Protein AF-A0A5J5LU16-F1 (afdb_monomer)

Mean predicted aligned error: 8.21 Å

Secondary structure (DSSP, 8-state):
--HHHHHHHHHHHH---HHHHHHHHHHHHHHHHHH-TTS-HHHHHHHHT-S-GGGSHHHHHHHHHHHHHHHHHHHHHHHHHHHHHHHHHHHSS--HHHHHHHHHHTTS-HHHHHHHHHHS-HHHHHHHHS---

Sequence (133 aa):
MDEGQTLIERTREEITDQSSQRQLINLIESIIIYKFPQKSREEIETMFGLSDLKQTRVYQEALAEGEEQGLERGLQEGERLVVENLLRVRFGELDPEIQAIISRILQLSPEEFTPLLLQYSKQELLNQFGNCQ

Foldseek 3Di:
DDPLLVQLVCLVVVDPDPVVSVVSNLVSLVVLCVVCVPDDPVRSCVVRVNDPSCPRPVNVVVVVVVVVVVVVVCVLVVQLVVLCVLCCVVPNDCDPLNVQQSVVLSVDDCVVSVCCSVPPDPVRSSVVRVDDD

pLDDT: mean 88.82, std 9.68, range [42.97, 97.94]

Structure (mmCIF, N/CA/C/O backbone):
data_AF-A0A5J5LU16-F1
#
_entry.id   AF-A0A5J5LU16-F1
#
loop_
_atom_site.group_PDB
_atom_site.id
_atom_site.type_symbol
_atom_site.label_atom_id
_atom_site.label_alt_id
_atom_site.label_comp_id
_atom_site.label_asym_id
_atom_site.label_entity_id
_atom_site.label_seq_id
_atom_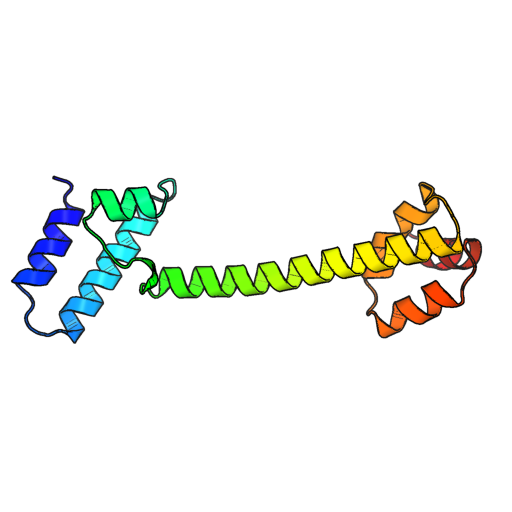site.pdbx_PDB_ins_code
_atom_site.Cartn_x
_atom_site.Cartn_y
_atom_site.Cartn_z
_atom_site.occupancy
_atom_site.B_iso_or_equiv
_atom_site.auth_seq_id
_atom_site.auth_comp_id
_atom_site.auth_asym_id
_atom_site.auth_atom_id
_atom_site.pdbx_PDB_model_num
ATOM 1 N N . MET A 1 1 ? 14.590 16.544 -33.989 1.00 49.84 1 MET A N 1
ATOM 2 C CA . MET A 1 1 ? 14.510 15.116 -33.632 1.00 49.84 1 MET A CA 1
ATOM 3 C C . MET A 1 1 ? 15.405 14.928 -32.427 1.00 49.84 1 MET A C 1
ATOM 5 O O . MET A 1 1 ? 16.510 15.459 -32.449 1.00 49.84 1 MET A O 1
ATOM 9 N N . ASP A 1 2 ? 14.884 14.334 -31.356 1.00 68.56 2 ASP A N 1
ATOM 10 C CA . ASP A 1 2 ? 15.643 14.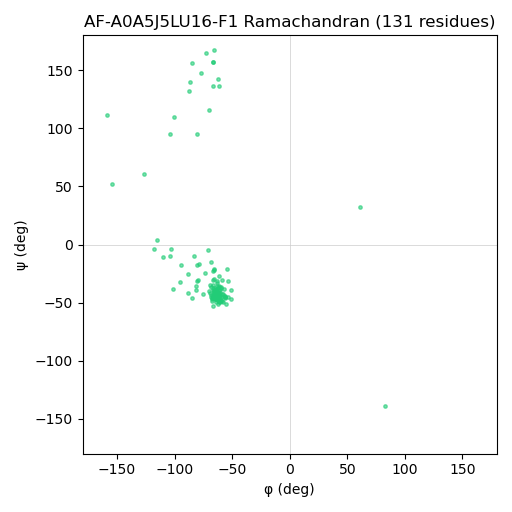085 -30.124 1.00 68.56 2 ASP A CA 1
ATOM 11 C C . ASP A 1 2 ? 16.740 13.046 -30.420 1.00 68.56 2 ASP A C 1
ATOM 13 O O . ASP A 1 2 ? 16.486 12.069 -31.126 1.00 68.56 2 ASP A O 1
ATOM 17 N N . GLU A 1 3 ? 17.959 13.259 -29.921 1.00 75.06 3 GLU A N 1
ATOM 18 C CA . GLU A 1 3 ? 19.109 12.368 -30.143 1.00 75.06 3 GLU A CA 1
ATOM 19 C C . GLU A 1 3 ? 18.794 10.912 -29.759 1.00 75.06 3 GLU A C 1
ATOM 21 O O . GLU A 1 3 ? 19.293 9.986 -30.398 1.00 75.06 3 GLU A O 1
ATOM 26 N N . GLY A 1 4 ? 17.919 10.693 -28.767 1.00 77.06 4 GLY A N 1
ATOM 27 C CA . GLY A 1 4 ? 17.499 9.351 -28.357 1.00 77.06 4 GLY A CA 1
ATOM 28 C C . GLY A 1 4 ? 16.677 8.603 -29.413 1.00 77.06 4 GLY A C 1
ATOM 29 O O . GLY A 1 4 ? 16.851 7.396 -29.566 1.00 77.06 4 GLY A O 1
ATOM 30 N N . GLN A 1 5 ? 15.838 9.300 -30.186 1.00 79.75 5 GLN A N 1
ATOM 31 C CA . GLN A 1 5 ? 15.020 8.672 -31.230 1.00 79.75 5 GLN A CA 1
ATOM 32 C C . GLN A 1 5 ? 15.915 8.174 -32.372 1.00 79.75 5 GLN A C 1
ATOM 34 O O . GLN A 1 5 ? 15.825 7.019 -32.786 1.00 79.75 5 GLN A O 1
ATOM 39 N N . THR A 1 6 ? 16.862 9.014 -32.796 1.00 84.81 6 THR A N 1
ATOM 40 C CA . THR A 1 6 ? 17.859 8.659 -33.812 1.00 84.81 6 THR A CA 1
ATOM 41 C C . THR A 1 6 ? 18.709 7.461 -33.379 1.00 84.81 6 THR A C 1
ATOM 43 O O . THR A 1 6 ? 19.047 6.612 -34.200 1.00 84.81 6 THR A O 1
ATOM 46 N N . LEU A 1 7 ? 19.062 7.357 -32.092 1.00 86.12 7 LEU A N 1
ATOM 47 C CA . LEU A 1 7 ? 19.829 6.218 -31.572 1.00 86.12 7 LEU A CA 1
ATOM 48 C C . LEU A 1 7 ? 19.038 4.904 -31.621 1.00 86.12 7 LEU A C 1
ATOM 50 O O . LEU A 1 7 ? 19.613 3.865 -31.954 1.00 86.12 7 LEU A O 1
ATOM 54 N N . ILE A 1 8 ? 17.736 4.940 -31.326 1.00 85.25 8 ILE A N 1
ATOM 55 C CA . ILE A 1 8 ? 16.852 3.768 -31.415 1.00 85.25 8 ILE A CA 1
ATOM 56 C C . ILE A 1 8 ? 16.722 3.304 -32.867 1.00 85.25 8 ILE A C 1
ATOM 58 O O . ILE A 1 8 ? 16.883 2.115 -33.147 1.00 85.25 8 ILE A O 1
ATOM 62 N N . GLU A 1 9 ? 16.476 4.232 -33.792 1.00 86.38 9 GLU A N 1
ATOM 63 C CA . GLU A 1 9 ? 16.345 3.941 -35.225 1.00 86.38 9 GLU A CA 1
ATOM 64 C C . GLU A 1 9 ? 17.642 3.345 -35.789 1.00 86.38 9 GLU A C 1
ATOM 66 O O . GLU A 1 9 ? 17.626 2.249 -36.350 1.00 86.38 9 GLU A O 1
ATOM 71 N N . ARG A 1 10 ? 18.793 3.969 -35.514 1.00 88.56 10 ARG A N 1
ATOM 72 C CA . ARG A 1 10 ? 20.102 3.449 -35.942 1.00 88.56 10 ARG A CA 1
ATOM 73 C C . ARG A 1 10 ? 20.422 2.083 -35.352 1.00 88.56 10 ARG A C 1
ATOM 75 O O . ARG A 1 10 ? 20.949 1.227 -36.049 1.00 88.56 10 ARG A O 1
ATOM 82 N N . THR A 1 11 ? 20.077 1.842 -34.089 1.00 88.25 11 THR A N 1
ATOM 83 C CA . THR A 1 11 ? 20.270 0.521 -33.467 1.00 88.25 11 THR A CA 1
ATOM 84 C C . THR A 1 11 ? 19.432 -0.554 -34.168 1.00 88.25 11 THR A C 1
ATOM 86 O O . THR A 1 11 ? 19.888 -1.689 -34.324 1.00 88.25 11 THR A O 1
ATOM 89 N N . ARG A 1 12 ? 18.221 -0.205 -34.624 1.00 86.06 12 ARG A N 1
ATOM 90 C CA . ARG A 1 12 ? 17.346 -1.114 -35.380 1.00 86.06 12 ARG A CA 1
ATOM 91 C C . ARG A 1 12 ? 17.875 -1.420 -36.786 1.00 86.06 12 ARG A C 1
ATOM 93 O O . ARG A 1 12 ? 17.703 -2.540 -37.258 1.00 86.06 12 ARG A O 1
ATOM 100 N N . GLU A 1 13 ? 18.518 -0.451 -37.431 1.00 88.38 13 GLU A N 1
ATOM 101 C CA . GLU A 1 13 ? 19.019 -0.566 -38.808 1.00 88.38 13 GLU A CA 1
ATOM 102 C C . GLU A 1 13 ? 20.438 -1.150 -38.904 1.00 88.38 13 GLU A C 1
ATOM 104 O O . GLU A 1 13 ? 20.712 -1.974 -39.776 1.00 88.38 13 GLU A O 1
ATOM 109 N N . GLU A 1 14 ? 21.348 -0.741 -38.015 1.00 92.56 14 GLU A N 1
ATOM 110 C CA . GLU A 1 14 ? 22.780 -1.062 -38.095 1.00 92.56 14 GLU A CA 1
ATOM 111 C C . GLU A 1 14 ? 23.137 -2.388 -37.395 1.00 92.56 14 GLU A C 1
ATOM 113 O O . GLU A 1 14 ? 24.121 -3.031 -37.766 1.00 92.56 14 GLU A O 1
ATOM 118 N N . ILE A 1 15 ? 22.355 -2.834 -36.400 1.00 91.62 15 ILE A N 1
ATOM 119 C CA . ILE A 1 15 ? 22.631 -4.078 -35.662 1.00 91.62 15 ILE A CA 1
ATOM 120 C C . ILE A 1 15 ? 21.749 -5.218 -36.168 1.00 91.62 15 ILE A C 1
ATOM 122 O O . ILE A 1 15 ? 20.553 -5.265 -35.903 1.00 91.62 15 ILE A O 1
ATOM 126 N N . THR A 1 16 ? 22.360 -6.183 -36.856 1.00 88.69 16 THR A N 1
ATOM 127 C CA . THR A 1 16 ? 21.660 -7.364 -37.391 1.00 88.69 16 THR A CA 1
ATOM 128 C C . THR A 1 16 ? 21.434 -8.457 -36.339 1.00 88.69 16 THR A C 1
ATOM 130 O O . THR A 1 16 ? 20.436 -9.177 -36.402 1.00 88.69 16 THR A O 1
ATOM 133 N N . ASP A 1 17 ? 22.343 -8.589 -35.363 1.00 94.25 17 ASP A N 1
ATOM 134 C CA . ASP A 1 17 ? 22.193 -9.556 -34.271 1.00 94.25 17 ASP A CA 1
ATOM 135 C C . ASP A 1 17 ? 21.069 -9.129 -33.322 1.00 94.25 17 ASP A C 1
ATOM 137 O O . ASP A 1 17 ? 21.156 -8.111 -32.636 1.00 94.25 17 ASP A O 1
ATOM 141 N N . GLN A 1 18 ? 20.017 -9.943 -33.258 1.00 87.06 18 GLN A N 1
ATOM 142 C CA . GLN A 1 18 ? 18.812 -9.643 -32.488 1.00 87.06 18 GLN A CA 1
ATOM 143 C C . GLN A 1 18 ? 19.081 -9.546 -30.980 1.00 87.06 18 GLN A C 1
ATOM 145 O O . GLN A 1 18 ? 18.451 -8.740 -30.295 1.00 87.06 18 GLN A O 1
ATOM 150 N N . SER A 1 19 ? 20.029 -10.329 -30.452 1.00 88.50 19 SER A N 1
ATOM 151 C CA . SER A 1 19 ? 20.393 -10.271 -29.031 1.00 88.50 19 SER A CA 1
ATOM 152 C C . SER A 1 19 ? 21.049 -8.934 -28.683 1.00 88.50 19 SER A C 1
ATOM 154 O O . SER A 1 19 ? 20.590 -8.232 -27.781 1.00 88.50 19 SER A O 1
ATOM 156 N N . SER A 1 20 ? 22.084 -8.556 -29.432 1.00 89.44 20 SER A N 1
ATOM 157 C CA . SER A 1 20 ? 22.821 -7.301 -29.256 1.00 89.44 20 SER A CA 1
ATOM 158 C C . SER A 1 20 ? 21.926 -6.086 -29.494 1.00 89.44 20 SER A C 1
ATOM 160 O O . SER A 1 20 ? 21.970 -5.125 -28.726 1.00 89.44 20 SER A O 1
ATOM 162 N N . GLN A 1 21 ? 21.059 -6.150 -30.510 1.00 87.69 21 GLN A N 1
ATOM 163 C CA . GLN A 1 21 ? 20.065 -5.116 -30.792 1.00 87.69 21 GLN A CA 1
ATOM 164 C C . GLN A 1 21 ? 19.143 -4.913 -29.586 1.00 87.69 21 GLN A C 1
ATOM 166 O O . GLN A 1 21 ? 18.987 -3.792 -29.107 1.00 87.69 21 GLN A O 1
ATOM 171 N N . ARG A 1 22 ? 18.584 -5.997 -29.034 1.00 83.75 22 ARG A N 1
ATOM 172 C CA . ARG A 1 22 ? 17.697 -5.928 -27.865 1.00 83.75 22 ARG A CA 1
ATOM 173 C C . ARG A 1 22 ? 18.410 -5.397 -26.623 1.00 83.75 22 ARG A C 1
ATOM 175 O O . ARG A 1 22 ? 17.841 -4.593 -25.895 1.00 83.75 22 ARG A O 1
ATOM 182 N N . GLN A 1 23 ? 19.650 -5.819 -26.383 1.00 85.31 23 GLN A N 1
ATOM 183 C CA . GLN A 1 23 ? 20.446 -5.338 -25.252 1.00 85.31 23 GLN A CA 1
ATOM 184 C C . GLN A 1 23 ? 20.724 -3.833 -25.336 1.00 85.31 23 GLN A C 1
ATOM 186 O O . GLN A 1 23 ? 20.580 -3.134 -24.333 1.00 85.31 23 GLN A O 1
ATOM 191 N N . LEU A 1 24 ? 21.087 -3.326 -26.518 1.00 87.44 24 LEU A N 1
ATOM 192 C CA . LEU A 1 24 ? 21.368 -1.904 -26.703 1.00 87.44 24 LEU A CA 1
ATOM 193 C C . LEU A 1 24 ? 20.095 -1.053 -26.618 1.00 87.44 24 LEU A C 1
ATOM 195 O O . LEU A 1 24 ? 20.116 -0.006 -25.975 1.00 87.44 24 LEU A O 1
ATOM 199 N N . ILE A 1 25 ? 18.978 -1.524 -27.180 1.00 84.00 25 ILE A N 1
ATOM 200 C CA . ILE A 1 25 ? 17.674 -0.868 -27.011 1.00 84.00 25 ILE A CA 1
ATOM 201 C C . ILE A 1 25 ? 17.289 -0.795 -25.528 1.00 84.00 25 ILE A C 1
ATOM 203 O O . ILE A 1 25 ? 17.010 0.299 -25.045 1.00 84.00 25 ILE A O 1
ATOM 207 N N . ASN A 1 26 ? 17.394 -1.898 -24.777 1.00 81.94 26 ASN A N 1
ATOM 208 C CA . ASN A 1 26 ? 17.099 -1.910 -23.338 1.00 81.94 26 ASN A CA 1
ATOM 209 C C . ASN A 1 26 ? 17.956 -0.895 -22.553 1.00 81.94 26 ASN A C 1
ATOM 211 O O . ASN A 1 26 ? 17.478 -0.264 -21.606 1.00 81.94 26 ASN A O 1
ATOM 215 N N . LEU A 1 27 ? 19.232 -0.737 -22.925 1.00 85.50 27 LEU A N 1
ATOM 216 C CA . LEU A 1 27 ? 20.124 0.250 -22.313 1.00 85.50 27 LEU A CA 1
ATOM 217 C C . LEU A 1 27 ? 19.668 1.682 -22.623 1.00 85.50 27 LEU A C 1
ATOM 219 O O . LEU A 1 27 ? 19.605 2.508 -21.713 1.00 85.50 27 LEU A O 1
ATOM 223 N N . ILE A 1 28 ? 19.330 1.973 -23.884 1.00 84.62 28 ILE A N 1
ATOM 224 C CA . ILE A 1 28 ? 18.835 3.292 -24.302 1.00 84.62 28 ILE A CA 1
ATOM 225 C C . ILE A 1 28 ? 17.536 3.632 -23.561 1.00 84.62 28 ILE A C 1
ATOM 227 O O . ILE A 1 28 ? 17.422 4.722 -23.005 1.00 84.62 28 ILE A O 1
ATOM 231 N N . GLU A 1 29 ? 16.593 2.693 -23.481 1.00 80.62 29 GLU A N 1
ATOM 232 C CA . GLU A 1 29 ? 15.334 2.862 -22.746 1.00 80.62 29 GLU A CA 1
ATOM 233 C C . GLU A 1 29 ? 15.580 3.159 -21.258 1.00 80.62 29 GLU A C 1
ATOM 235 O O . GLU A 1 29 ? 14.988 4.087 -20.704 1.00 80.62 29 GLU A O 1
ATOM 240 N N . SER A 1 30 ? 16.524 2.450 -20.630 1.00 80.94 30 SER A N 1
ATOM 241 C CA . SER A 1 30 ? 16.908 2.687 -19.230 1.00 80.94 30 SER A CA 1
ATOM 242 C C . SER A 1 30 ? 17.493 4.091 -19.018 1.00 80.94 30 SER A C 1
ATOM 244 O O . SER A 1 30 ? 17.150 4.775 -18.052 1.00 80.94 30 SER A O 1
ATOM 246 N N . ILE A 1 31 ? 18.343 4.559 -19.941 1.00 83.38 31 ILE A N 1
ATOM 247 C CA . ILE A 1 31 ? 18.926 5.910 -19.896 1.00 83.38 31 ILE A CA 1
ATOM 248 C C . ILE A 1 31 ? 17.844 6.981 -20.076 1.00 83.38 31 ILE A C 1
ATOM 250 O O . ILE A 1 31 ? 17.886 8.011 -19.403 1.00 83.38 31 ILE A O 1
ATOM 254 N N . ILE A 1 32 ? 16.871 6.754 -20.963 1.00 84.00 32 ILE A N 1
ATOM 255 C CA . ILE A 1 32 ? 15.765 7.687 -21.211 1.00 84.00 32 ILE A CA 1
ATOM 256 C C . ILE A 1 32 ? 14.911 7.852 -19.949 1.00 84.00 32 ILE A C 1
ATOM 258 O O . ILE A 1 32 ? 14.662 8.986 -19.543 1.00 84.00 32 ILE A O 1
ATOM 262 N N . ILE A 1 33 ? 14.526 6.757 -19.284 1.00 79.31 33 ILE A N 1
ATOM 263 C CA . ILE A 1 33 ? 13.762 6.819 -18.025 1.00 79.31 33 ILE A CA 1
ATOM 264 C C . ILE A 1 33 ? 14.517 7.654 -16.980 1.00 79.31 33 ILE A C 1
ATOM 266 O O . ILE A 1 33 ? 13.943 8.553 -16.366 1.00 79.31 33 ILE A O 1
ATOM 270 N N . TYR A 1 34 ? 15.824 7.423 -16.833 1.00 82.25 34 TYR A N 1
ATOM 271 C CA . TYR A 1 34 ? 16.661 8.188 -15.908 1.00 82.25 34 TYR A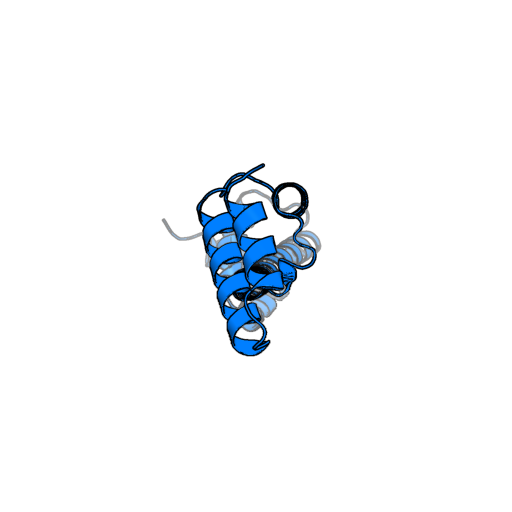 CA 1
ATOM 272 C C . TYR A 1 34 ? 16.786 9.677 -16.286 1.00 82.25 34 TYR A C 1
ATOM 274 O O . TYR A 1 34 ? 16.774 10.546 -15.416 1.00 82.25 34 TYR A O 1
ATOM 282 N N . LYS A 1 35 ? 16.894 9.998 -17.583 1.00 86.38 35 LYS A N 1
ATOM 283 C CA . LYS A 1 35 ? 17.033 11.378 -18.086 1.00 86.38 35 LYS A CA 1
ATOM 284 C C . LYS A 1 35 ? 15.727 12.177 -17.994 1.00 86.38 35 LYS A C 1
ATOM 286 O O . LYS A 1 35 ? 15.776 13.405 -17.919 1.00 86.38 35 LYS A O 1
ATOM 291 N N . PHE A 1 36 ? 14.575 11.506 -17.980 1.00 86.25 36 PHE A N 1
ATOM 292 C CA . PHE A 1 36 ? 13.250 12.132 -17.970 1.00 86.25 36 PHE A CA 1
ATOM 293 C C . PHE A 1 36 ? 12.358 11.634 -16.817 1.00 86.25 36 PHE A C 1
ATOM 295 O O . PHE A 1 36 ? 11.254 11.150 -17.062 1.00 86.25 36 PHE A O 1
ATOM 302 N N . PRO A 1 37 ? 12.759 11.827 -15.547 1.00 83.25 37 PRO A N 1
ATOM 303 C CA . PRO A 1 37 ? 12.075 11.230 -14.394 1.00 83.25 37 PRO A CA 1
ATOM 304 C C . PRO A 1 37 ? 10.665 11.788 -14.134 1.00 83.25 37 PRO A C 1
ATOM 306 O O . PRO A 1 37 ? 9.912 11.214 -13.359 1.00 83.25 37 PRO A O 1
ATOM 309 N N . GLN A 1 38 ? 10.317 12.927 -14.741 1.00 89.06 38 GLN A N 1
ATOM 310 C CA . GLN A 1 38 ? 9.024 13.602 -14.564 1.00 89.06 38 GLN A CA 1
ATOM 311 C C . GLN A 1 38 ? 8.062 13.388 -15.740 1.00 89.06 38 GLN A C 1
ATOM 313 O O . GLN A 1 38 ? 6.941 13.887 -15.704 1.00 89.06 38 GLN A O 1
ATOM 318 N N . LYS A 1 39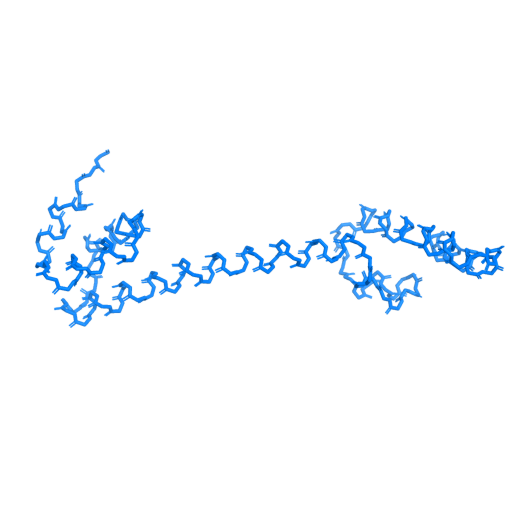 ? 8.498 12.706 -16.806 1.00 87.06 39 LYS A N 1
ATOM 319 C CA . LYS A 1 39 ? 7.632 12.404 -17.949 1.00 87.06 39 LYS A CA 1
ATOM 320 C C . LYS A 1 39 ? 6.879 11.113 -17.693 1.00 87.06 39 LYS A C 1
ATOM 322 O O . LYS A 1 39 ? 7.445 10.141 -17.198 1.00 87.06 39 LYS A O 1
ATOM 327 N N . SER A 1 40 ? 5.611 11.092 -18.076 1.00 86.19 40 SER A N 1
ATOM 328 C CA . SER A 1 40 ? 4.846 9.854 -18.095 1.00 86.19 40 SER A CA 1
ATOM 329 C C . SER A 1 40 ? 5.396 8.894 -19.152 1.00 86.19 40 SER A C 1
ATOM 331 O O . SER A 1 40 ? 6.016 9.292 -20.142 1.00 86.19 40 SER A O 1
ATOM 333 N N . ARG A 1 41 ? 5.113 7.604 -18.960 1.00 82.62 41 ARG A N 1
ATOM 334 C CA . ARG A 1 41 ? 5.440 6.551 -19.929 1.00 82.62 41 ARG A CA 1
ATOM 335 C C . ARG A 1 41 ? 4.944 6.898 -21.335 1.00 82.62 41 ARG A C 1
ATOM 337 O O . ARG A 1 41 ? 5.702 6.774 -22.285 1.00 82.62 41 ARG A O 1
ATOM 344 N N . GLU A 1 42 ? 3.697 7.344 -21.455 1.00 85.56 42 GLU A N 1
ATOM 345 C CA . GLU A 1 42 ? 3.058 7.638 -22.746 1.00 85.56 42 GLU A CA 1
ATOM 346 C C . GLU A 1 42 ? 3.744 8.799 -23.473 1.00 85.56 42 GLU A C 1
ATOM 348 O O . GLU A 1 42 ? 3.936 8.751 -24.690 1.00 85.56 42 GLU A O 1
ATOM 353 N N . GLU A 1 43 ? 4.185 9.816 -22.729 1.00 86.69 43 GLU A N 1
ATOM 354 C CA . GLU A 1 43 ? 4.987 10.905 -23.287 1.00 86.69 43 GLU A CA 1
ATOM 355 C C . GLU A 1 43 ? 6.338 10.399 -23.801 1.00 86.69 43 GLU A C 1
ATOM 357 O O . GLU A 1 43 ? 6.762 10.801 -24.882 1.00 86.69 43 GLU A O 1
ATOM 362 N N . ILE A 1 44 ? 7.003 9.502 -23.067 1.00 84.94 44 ILE A N 1
ATOM 363 C CA . ILE A 1 44 ? 8.286 8.918 -23.482 1.00 84.94 44 ILE A CA 1
ATOM 364 C C . ILE A 1 44 ? 8.104 8.022 -24.718 1.00 84.94 44 ILE A C 1
ATOM 366 O O . ILE A 1 44 ? 8.847 8.165 -25.688 1.00 84.94 44 ILE A O 1
ATOM 370 N N . GLU A 1 45 ? 7.103 7.140 -24.729 1.00 84.00 45 GLU A N 1
ATOM 371 C CA . GLU A 1 45 ? 6.793 6.268 -25.874 1.00 84.00 45 GLU A CA 1
ATOM 372 C C . GLU A 1 45 ? 6.548 7.085 -27.145 1.00 84.00 45 GLU A C 1
ATOM 374 O O . GLU A 1 45 ? 7.125 6.802 -28.197 1.00 84.00 45 GLU A O 1
ATOM 379 N N . THR A 1 46 ? 5.777 8.167 -27.014 1.00 85.69 46 THR A N 1
ATOM 380 C CA . THR A 1 46 ? 5.483 9.091 -28.114 1.00 85.69 46 THR A CA 1
ATOM 381 C C . THR A 1 46 ? 6.729 9.842 -28.585 1.00 85.69 46 THR A C 1
ATOM 383 O O . THR A 1 46 ? 6.953 9.962 -29.787 1.00 85.69 46 THR A O 1
ATOM 386 N N . MET A 1 47 ? 7.555 10.346 -27.662 1.00 82.94 47 MET A N 1
ATOM 387 C CA . MET A 1 47 ? 8.755 11.126 -27.994 1.00 82.94 47 MET A CA 1
ATOM 388 C C . MET A 1 47 ? 9.836 10.302 -28.702 1.00 82.94 47 MET A C 1
ATOM 390 O O . MET A 1 47 ? 10.589 10.859 -29.498 1.00 82.94 47 MET A O 1
ATOM 394 N N . PHE A 1 48 ? 9.921 9.001 -28.414 1.00 80.50 48 PHE A N 1
ATOM 395 C CA . PHE A 1 48 ? 11.012 8.141 -28.879 1.00 80.50 48 PHE A CA 1
ATOM 396 C C . PHE A 1 48 ? 10.570 7.023 -29.835 1.00 80.50 48 PHE A C 1
ATOM 398 O O . PHE A 1 48 ? 11.401 6.210 -30.239 1.00 80.50 48 PHE A O 1
ATOM 405 N N . GLY A 1 49 ? 9.287 6.963 -30.216 1.00 76.56 49 GLY A N 1
ATOM 406 C CA . GLY A 1 49 ? 8.767 5.915 -31.106 1.00 76.56 49 GLY A CA 1
ATOM 407 C C . GLY A 1 49 ? 8.936 4.509 -30.517 1.00 76.56 49 GLY A C 1
ATOM 408 O O . GLY A 1 49 ? 9.185 3.535 -31.241 1.00 76.56 49 GLY A O 1
ATOM 409 N N . LEU A 1 50 ? 8.867 4.416 -29.189 1.00 74.06 50 LEU A N 1
ATOM 410 C CA . LEU A 1 50 ? 8.975 3.167 -28.448 1.00 74.06 50 LEU A CA 1
ATOM 411 C C . LEU A 1 50 ? 7.584 2.558 -28.344 1.00 74.06 50 LEU A C 1
ATOM 413 O O . LEU A 1 50 ? 6.626 3.244 -28.007 1.00 74.06 50 LEU A O 1
ATOM 417 N N . SER A 1 51 ? 7.465 1.272 -28.650 1.00 65.38 51 SER A N 1
ATOM 418 C CA . SER A 1 51 ? 6.177 0.577 -28.626 1.00 65.38 51 SER A CA 1
ATOM 419 C C . SER A 1 51 ? 6.000 -0.320 -27.406 1.00 65.38 51 SER A C 1
ATOM 421 O O . SER A 1 51 ? 4.904 -0.835 -27.211 1.00 65.38 51 SER A O 1
ATOM 423 N N . ASP A 1 52 ? 7.057 -0.555 -26.616 1.00 69.88 52 ASP A N 1
ATOM 424 C CA . ASP A 1 52 ? 7.003 -1.573 -25.565 1.00 69.88 52 ASP A CA 1
ATOM 425 C C . ASP A 1 52 ? 7.968 -1.331 -24.387 1.00 69.88 52 ASP A C 1
ATOM 427 O O . ASP A 1 52 ? 8.694 -2.234 -23.962 1.00 69.88 52 ASP A O 1
ATOM 431 N N . LEU A 1 53 ? 7.937 -0.126 -23.791 1.00 76.56 53 LEU A N 1
ATOM 432 C CA . LEU A 1 53 ? 8.687 0.169 -22.552 1.00 76.56 53 LEU A CA 1
ATOM 433 C C . LEU A 1 53 ? 8.357 -0.816 -21.417 1.00 76.56 53 LEU A C 1
ATOM 435 O O . LEU A 1 53 ? 9.152 -0.996 -20.494 1.00 76.56 53 LEU A O 1
ATOM 439 N N . LYS A 1 54 ? 7.205 -1.493 -21.497 1.00 74.75 54 LYS A N 1
ATOM 440 C CA . LYS A 1 54 ? 6.772 -2.519 -20.545 1.00 74.75 54 LYS A CA 1
ATOM 441 C C . LYS A 1 54 ? 7.625 -3.791 -20.562 1.00 74.75 54 LYS A C 1
ATOM 443 O O . LYS A 1 54 ? 7.633 -4.522 -19.575 1.00 74.75 54 LYS A O 1
ATOM 448 N N . GLN A 1 55 ? 8.335 -4.072 -21.656 1.00 74.94 55 GLN A N 1
ATOM 449 C CA . GLN A 1 55 ? 9.254 -5.217 -21.736 1.00 74.94 55 GLN A CA 1
ATOM 450 C C . GLN A 1 55 ? 10.623 -4.914 -21.143 1.00 74.94 55 GLN A C 1
ATOM 452 O O . GLN A 1 55 ? 11.436 -5.831 -20.994 1.00 74.94 55 GLN A O 1
ATOM 457 N N . THR A 1 56 ? 10.903 -3.648 -20.823 1.00 77.38 56 THR A N 1
ATOM 458 C CA . THR A 1 56 ? 12.164 -3.299 -20.181 1.00 77.38 56 THR A CA 1
ATOM 459 C C . THR A 1 56 ? 12.251 -3.980 -18.826 1.00 77.38 56 THR A C 1
ATOM 461 O O . THR A 1 56 ? 11.271 -4.084 -18.085 1.00 77.38 56 THR A O 1
ATOM 464 N N . ARG A 1 57 ? 13.460 -4.428 -18.480 1.00 77.81 57 ARG A N 1
ATOM 465 C CA . ARG A 1 57 ? 13.721 -5.035 -17.174 1.00 77.81 57 ARG A CA 1
ATOM 466 C C . ARG A 1 57 ? 13.349 -4.079 -16.036 1.00 77.81 57 ARG A C 1
ATOM 468 O O . ARG A 1 57 ? 12.658 -4.491 -15.115 1.00 77.81 57 ARG A O 1
ATOM 475 N N . VAL A 1 58 ? 13.726 -2.807 -16.174 1.00 79.12 58 VAL A N 1
ATOM 476 C CA . VAL A 1 58 ? 13.437 -1.742 -15.203 1.00 79.12 58 VAL A CA 1
ATOM 477 C C . VAL A 1 58 ? 11.933 -1.586 -14.968 1.00 79.12 58 VAL A C 1
ATOM 479 O O . VAL A 1 58 ? 11.502 -1.468 -13.826 1.00 79.12 58 VAL A O 1
ATOM 482 N N . TYR A 1 59 ? 11.111 -1.624 -16.023 1.00 80.88 59 TYR A N 1
ATOM 483 C CA . TYR A 1 59 ? 9.659 -1.542 -15.865 1.00 80.88 59 TYR A CA 1
ATOM 484 C C . TYR A 1 59 ? 9.081 -2.769 -15.156 1.00 80.88 59 TYR A C 1
ATOM 486 O O . TYR A 1 59 ? 8.216 -2.627 -14.297 1.00 80.88 59 TYR A O 1
ATOM 494 N N . GLN A 1 60 ? 9.531 -3.972 -15.520 1.00 84.81 60 GLN A N 1
ATOM 495 C CA . GLN A 1 60 ? 9.042 -5.212 -14.909 1.00 84.81 60 GLN A CA 1
ATOM 496 C C . GLN A 1 60 ? 9.390 -5.286 -13.420 1.00 84.81 60 GLN A C 1
ATOM 498 O O . GLN A 1 60 ? 8.555 -5.704 -12.626 1.00 84.81 60 GLN A O 1
ATOM 503 N N . GLU A 1 61 ? 10.590 -4.842 -13.048 1.00 87.25 61 GLU A N 1
ATOM 504 C CA . GLU A 1 61 ? 11.019 -4.731 -11.651 1.00 87.25 61 GLU A CA 1
ATOM 505 C C . GLU A 1 61 ? 10.163 -3.709 -10.895 1.00 87.25 61 GLU A C 1
ATOM 507 O O . GLU A 1 61 ? 9.578 -4.049 -9.872 1.00 87.25 61 GLU A O 1
ATOM 512 N N . ALA A 1 62 ? 9.975 -2.506 -11.450 1.00 87.50 62 ALA A N 1
ATOM 513 C CA . ALA A 1 62 ? 9.127 -1.483 -10.836 1.00 87.50 62 ALA A CA 1
ATOM 514 C C . ALA A 1 62 ? 7.658 -1.927 -10.686 1.00 87.50 62 ALA A C 1
ATOM 516 O O . ALA A 1 62 ? 7.001 -1.579 -9.705 1.00 87.50 62 ALA A O 1
ATOM 517 N N . LEU A 1 63 ? 7.126 -2.693 -11.647 1.00 90.31 63 LEU A N 1
ATOM 518 C CA . LEU A 1 63 ? 5.784 -3.267 -11.553 1.00 90.31 63 LEU A CA 1
ATOM 519 C C . LEU A 1 63 ? 5.707 -4.319 -10.442 1.00 90.31 63 LEU A C 1
ATOM 521 O O . LEU A 1 63 ? 4.774 -4.268 -9.649 1.00 90.31 63 LEU A O 1
ATOM 525 N N . ALA A 1 64 ? 6.681 -5.228 -10.363 1.00 94.12 64 ALA A N 1
ATOM 526 C CA . ALA A 1 64 ? 6.723 -6.261 -9.331 1.00 94.12 64 ALA A CA 1
ATOM 527 C C . ALA A 1 64 ? 6.838 -5.659 -7.918 1.00 94.12 64 ALA A C 1
ATOM 529 O O . ALA A 1 64 ? 6.077 -6.037 -7.030 1.00 94.12 64 ALA A O 1
ATOM 530 N N . GLU A 1 65 ? 7.716 -4.668 -7.724 1.00 94.00 65 GLU A N 1
ATOM 531 C CA . GLU A 1 65 ? 7.819 -3.918 -6.462 1.00 94.00 65 GLU A CA 1
ATOM 532 C C . GLU A 1 65 ? 6.502 -3.204 -6.123 1.00 94.00 65 GLU A C 1
ATOM 534 O O . GLU A 1 65 ? 6.053 -3.204 -4.975 1.00 94.00 65 GLU A O 1
ATOM 539 N N . GLY A 1 66 ? 5.850 -2.611 -7.128 1.00 96.06 66 GLY A N 1
ATOM 540 C CA . GLY A 1 66 ? 4.559 -1.950 -6.965 1.00 96.06 66 GLY A CA 1
ATOM 541 C C . GLY A 1 66 ? 3.428 -2.910 -6.581 1.00 96.06 66 GLY A C 1
ATOM 542 O O . GLY A 1 66 ? 2.589 -2.553 -5.752 1.00 96.06 66 GLY A O 1
ATOM 543 N N . GLU A 1 67 ? 3.403 -4.116 -7.151 1.00 97.31 67 GLU A N 1
ATOM 544 C CA . GLU A 1 67 ? 2.449 -5.176 -6.804 1.00 97.31 67 GLU A CA 1
ATOM 545 C C . GLU A 1 67 ? 2.665 -5.675 -5.371 1.00 97.31 67 GLU A C 1
ATOM 547 O O . GLU A 1 67 ? 1.695 -5.79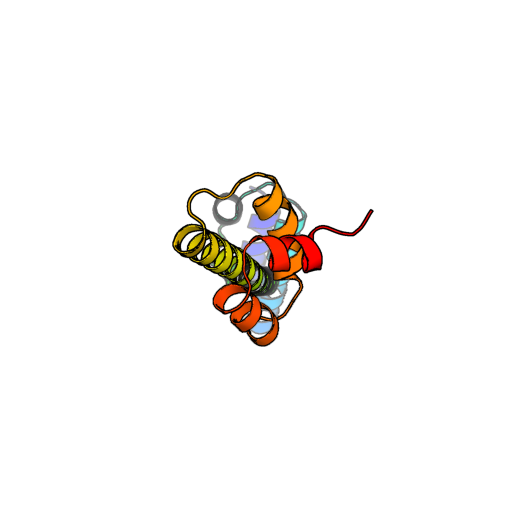2 -4.622 1.00 97.31 67 GLU A O 1
ATOM 552 N N . GLU A 1 68 ? 3.916 -5.892 -4.957 1.00 96.62 68 GLU A N 1
ATOM 553 C CA . GLU A 1 68 ? 4.262 -6.300 -3.590 1.00 96.62 68 GLU A CA 1
ATOM 554 C C . GLU A 1 68 ? 3.849 -5.235 -2.562 1.00 96.62 68 GLU A C 1
ATOM 556 O O . GLU A 1 68 ? 3.088 -5.520 -1.635 1.00 96.62 68 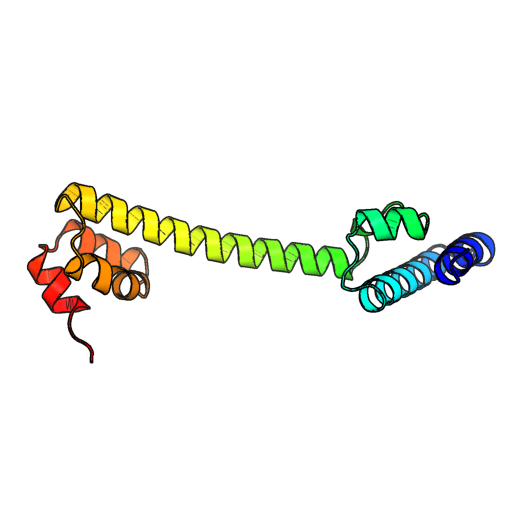GLU A O 1
ATOM 561 N N . GLN A 1 69 ? 4.241 -3.975 -2.779 1.00 96.44 69 GLN A N 1
ATOM 562 C CA . GLN A 1 69 ? 3.834 -2.854 -1.922 1.00 96.44 69 GLN A CA 1
ATOM 563 C C . GLN A 1 69 ? 2.320 -2.615 -1.944 1.00 96.44 69 GLN A C 1
ATOM 565 O O . GLN A 1 69 ? 1.744 -2.095 -0.986 1.00 96.44 69 GLN A O 1
ATOM 570 N N . GLY A 1 70 ? 1.664 -2.900 -3.070 1.00 97.88 70 GLY A N 1
ATOM 571 C CA . GLY A 1 70 ? 0.215 -2.807 -3.214 1.00 97.88 70 GLY A CA 1
ATOM 572 C C . GLY A 1 70 ? -0.503 -3.869 -2.388 1.00 97.88 70 GLY A C 1
ATOM 573 O O . GLY A 1 70 ? -1.471 -3.552 -1.698 1.00 97.88 70 GLY A O 1
ATOM 574 N N . LEU A 1 71 ? -0.001 -5.104 -2.413 1.00 97.62 71 LEU A N 1
ATOM 575 C CA . LEU A 1 71 ? -0.529 -6.210 -1.623 1.00 97.62 71 LEU A CA 1
ATOM 576 C C . LEU A 1 71 ? -0.347 -5.964 -0.122 1.00 97.62 71 LEU A C 1
ATOM 578 O O . LEU A 1 71 ? -1.304 -6.129 0.631 1.00 97.62 71 LEU A O 1
ATOM 582 N N . GLU A 1 72 ? 0.841 -5.529 0.306 1.00 95.44 72 GLU A N 1
ATOM 583 C CA . GLU A 1 72 ? 1.119 -5.239 1.717 1.00 95.44 72 GLU A CA 1
ATOM 584 C C . GLU A 1 72 ? 0.202 -4.130 2.253 1.00 95.44 72 GLU A C 1
ATOM 586 O O . GLU A 1 72 ? -0.461 -4.308 3.277 1.00 95.44 72 GLU A O 1
ATOM 591 N N . ARG A 1 73 ? 0.086 -3.011 1.523 1.00 96.25 73 ARG A N 1
ATOM 592 C CA . ARG A 1 73 ? -0.830 -1.919 1.894 1.00 96.25 73 ARG A CA 1
ATOM 593 C C . ARG A 1 73 ? -2.284 -2.375 1.907 1.00 96.25 73 ARG A C 1
ATOM 595 O O . ARG A 1 73 ? -3.003 -2.070 2.852 1.00 96.25 73 ARG A O 1
ATOM 602 N N . GLY A 1 74 ? -2.706 -3.127 0.891 1.00 97.75 74 GLY A N 1
ATOM 603 C CA . GLY A 1 74 ? -4.067 -3.652 0.803 1.00 97.75 74 GLY A CA 1
ATOM 604 C C . GLY A 1 74 ? -4.415 -4.591 1.959 1.00 97.75 74 GLY A C 1
ATOM 605 O O . GLY A 1 74 ? -5.535 -4.543 2.466 1.00 97.75 74 GLY A O 1
ATOM 606 N N . LEU A 1 75 ? -3.455 -5.400 2.417 1.00 95.81 75 LEU A N 1
ATOM 607 C CA . LEU A 1 75 ? -3.629 -6.261 3.584 1.00 95.81 75 LEU A CA 1
ATOM 608 C C . LEU A 1 75 ? -3.766 -5.432 4.868 1.00 95.81 75 LEU A C 1
ATOM 610 O O . LEU A 1 75 ? -4.737 -5.620 5.594 1.00 95.81 75 LEU A O 1
ATOM 614 N N . GLN A 1 76 ? -2.873 -4.464 5.102 1.00 94.12 76 GLN A N 1
ATOM 615 C CA . GLN A 1 76 ? -2.918 -3.591 6.287 1.00 94.12 76 GLN A CA 1
ATOM 616 C C . GLN A 1 76 ? -4.206 -2.750 6.353 1.00 94.12 76 GLN A C 1
ATOM 618 O O . GLN A 1 76 ? -4.839 -2.638 7.406 1.00 94.12 76 GLN A O 1
ATOM 623 N N . GLU A 1 77 ? -4.628 -2.165 5.227 1.00 96.62 77 GLU A N 1
ATOM 624 C CA . GLU A 1 77 ? -5.885 -1.414 5.135 1.00 96.62 77 GLU A CA 1
ATOM 625 C C . GLU A 1 77 ? -7.102 -2.329 5.335 1.00 96.62 77 GLU A C 1
ATOM 627 O O . GLU A 1 77 ? -8.050 -1.961 6.036 1.00 96.62 77 GLU A O 1
ATOM 632 N N . GLY A 1 78 ? -7.062 -3.539 4.768 1.00 97.50 78 GLY A N 1
ATOM 633 C CA . GLY A 1 78 ? -8.096 -4.555 4.937 1.00 97.50 78 GLY A CA 1
ATOM 634 C C . GLY A 1 78 ? -8.244 -5.011 6.388 1.00 97.50 78 GLY A C 1
ATOM 635 O O . GLY A 1 78 ? -9.359 -5.038 6.911 1.00 97.50 78 GLY A O 1
ATOM 636 N N . GLU A 1 79 ? -7.135 -5.309 7.067 1.00 96.75 79 GLU A N 1
ATOM 637 C CA . GLU A 1 79 ? -7.118 -5.670 8.487 1.00 96.75 79 GLU A CA 1
ATOM 638 C C . GLU A 1 79 ? -7.688 -4.545 9.344 1.00 96.75 79 GLU A C 1
ATOM 640 O O . GLU A 1 79 ? -8.596 -4.777 10.147 1.00 96.75 79 GLU A O 1
ATOM 645 N N . ARG A 1 80 ? -7.242 -3.303 9.120 1.00 97.38 80 ARG A N 1
ATOM 646 C CA . ARG A 1 80 ? -7.780 -2.139 9.829 1.00 97.38 80 ARG A CA 1
ATOM 647 C C . ARG A 1 80 ? -9.288 -2.014 9.658 1.00 97.38 80 ARG A C 1
ATOM 649 O O . ARG A 1 80 ? -10.000 -1.818 10.643 1.00 97.38 80 ARG A O 1
ATOM 656 N N . LEU A 1 81 ? -9.780 -2.160 8.430 1.00 97.88 81 LEU A N 1
ATOM 657 C CA . LEU A 1 81 ? -11.204 -2.089 8.126 1.00 97.88 81 LEU A CA 1
ATOM 658 C C . LEU A 1 81 ? -11.994 -3.197 8.837 1.00 97.88 81 LEU A C 1
ATOM 660 O O . LEU A 1 81 ? -13.077 -2.934 9.366 1.00 97.88 81 LEU A O 1
ATOM 664 N N . VAL A 1 82 ? -11.464 -4.422 8.893 1.00 97.38 82 VAL A N 1
ATOM 665 C CA . VAL A 1 82 ? -12.087 -5.536 9.625 1.00 97.38 82 VAL A CA 1
ATOM 666 C C . VAL A 1 82 ? -12.138 -5.247 11.124 1.00 97.38 82 VAL A C 1
ATOM 668 O O . VAL A 1 82 ? -13.201 -5.401 11.729 1.00 97.38 82 VAL A O 1
ATOM 671 N N . VAL A 1 83 ? -11.037 -4.776 11.715 1.00 97.94 83 VAL A N 1
ATOM 672 C CA . VAL A 1 83 ? -10.966 -4.421 13.141 1.00 97.94 83 VAL A CA 1
ATOM 673 C C . VAL A 1 83 ? -11.962 -3.311 13.478 1.00 97.94 83 VAL A C 1
ATOM 675 O O . VAL A 1 83 ? -12.764 -3.461 14.400 1.00 97.94 83 VAL A O 1
ATOM 678 N N . GLU A 1 84 ? -11.971 -2.223 12.707 1.00 97.88 84 GLU A N 1
ATOM 679 C CA . GLU A 1 84 ? -12.904 -1.109 12.897 1.00 97.88 84 GLU A CA 1
ATOM 680 C C . GLU A 1 84 ? -14.365 -1.560 12.782 1.00 97.88 84 GLU A C 1
ATOM 682 O O . GLU A 1 84 ? -15.197 -1.205 13.619 1.00 97.88 84 GLU A O 1
ATOM 687 N N . ASN A 1 85 ? -14.692 -2.371 11.773 1.00 97.88 85 ASN A N 1
ATOM 688 C CA . ASN A 1 85 ? -16.046 -2.889 11.593 1.00 97.88 85 ASN A CA 1
ATOM 689 C C . ASN A 1 85 ? -16.475 -3.792 12.748 1.00 97.88 85 ASN A C 1
ATOM 691 O O . ASN A 1 85 ? -17.591 -3.644 13.248 1.00 97.88 85 ASN A O 1
ATOM 695 N N . LEU A 1 86 ? -15.603 -4.692 13.199 1.00 97.38 86 LEU A N 1
ATOM 696 C CA . LEU A 1 86 ? -15.914 -5.598 14.298 1.00 97.38 86 LEU A CA 1
ATOM 697 C C . LEU A 1 86 ? -16.151 -4.829 15.602 1.00 97.38 86 LEU A C 1
ATOM 699 O O . LEU A 1 86 ? -17.155 -5.054 16.280 1.00 97.38 86 LEU A O 1
ATOM 703 N N . LEU A 1 87 ? -15.273 -3.877 15.921 1.00 97.50 87 LEU A N 1
ATOM 704 C CA . LEU A 1 87 ? -15.434 -3.007 17.083 1.00 97.50 87 LEU A CA 1
ATOM 705 C C . LEU A 1 87 ? -16.730 -2.192 16.993 1.00 97.50 87 LEU A C 1
ATOM 707 O O . LEU A 1 87 ? -17.435 -2.070 17.995 1.00 97.50 87 LEU A O 1
ATOM 711 N N . ARG A 1 88 ? -17.095 -1.709 15.797 1.00 97.75 88 ARG A N 1
ATOM 712 C CA . ARG A 1 88 ? -18.337 -0.956 15.589 1.00 97.75 88 ARG A CA 1
ATOM 713 C C . ARG A 1 88 ? -19.577 -1.814 15.818 1.00 97.75 88 ARG A C 1
ATOM 715 O O . ARG A 1 88 ? -20.531 -1.375 16.451 1.00 97.75 88 ARG A O 1
ATOM 722 N N . VAL A 1 89 ? -19.551 -3.058 15.341 1.00 97.56 89 VAL A N 1
ATOM 723 C CA . VAL A 1 89 ? -20.630 -4.030 15.563 1.00 97.56 89 VAL A CA 1
ATOM 724 C C . VAL A 1 89 ? -20.771 -4.376 17.048 1.00 97.56 89 VAL A C 1
ATOM 726 O O . VAL A 1 89 ? -21.893 -4.516 17.530 1.00 97.56 89 VAL A O 1
ATOM 729 N N . ARG A 1 90 ? -19.662 -4.503 17.790 1.00 96.19 90 ARG A N 1
ATOM 730 C CA . ARG A 1 90 ? -19.693 -4.893 19.210 1.00 96.19 90 ARG A CA 1
ATOM 731 C C . ARG A 1 90 ? -20.009 -3.745 20.165 1.00 96.19 90 ARG A C 1
ATOM 733 O O . ARG A 1 90 ? -20.703 -3.966 21.154 1.00 96.19 90 ARG A O 1
ATOM 740 N N . PHE A 1 91 ? -19.475 -2.552 19.911 1.00 96.06 91 PHE A N 1
ATOM 741 C CA . PHE A 1 91 ? -19.490 -1.442 20.870 1.00 96.06 91 PHE A CA 1
ATOM 742 C C . PHE A 1 91 ? -20.248 -0.201 20.386 1.00 96.06 91 PHE A C 1
ATOM 744 O O . PHE A 1 91 ? -20.413 0.736 21.166 1.00 96.06 91 PHE A O 1
ATOM 751 N N . GLY A 1 92 ? -20.743 -0.190 19.146 1.00 94.62 92 GLY A N 1
ATOM 752 C CA . GLY A 1 92 ? -21.386 0.978 18.550 1.00 94.62 92 GLY A CA 1
ATOM 753 C C . GLY A 1 92 ? -20.362 1.956 17.978 1.00 94.62 92 GLY A C 1
ATOM 754 O O . GLY A 1 92 ? -19.400 1.553 17.333 1.00 94.62 92 GLY A O 1
ATOM 755 N N . GLU A 1 93 ? -20.568 3.258 18.157 1.00 93.44 93 GLU A N 1
ATOM 756 C CA . GLU A 1 93 ? -19.628 4.254 17.633 1.00 93.44 93 GLU A CA 1
ATOM 757 C C . GLU A 1 93 ? -18.222 4.096 18.241 1.00 93.44 93 GLU A C 1
ATOM 759 O O . GLU A 1 93 ? -18.058 3.888 19.445 1.00 93.44 93 GLU A O 1
ATOM 764 N N . LEU A 1 94 ? -17.196 4.195 17.388 1.00 94.19 94 LEU A N 1
ATOM 765 C CA . LEU A 1 94 ? -15.796 4.128 17.802 1.00 94.19 94 LEU A CA 1
ATOM 766 C C . LEU A 1 94 ? -15.370 5.489 18.347 1.00 94.19 94 LEU A C 1
ATOM 768 O O . LEU A 1 94 ? -14.996 6.383 17.583 1.00 94.19 94 LEU A O 1
ATOM 772 N N . ASP A 1 95 ? -15.443 5.639 19.662 1.00 93.88 95 ASP A N 1
ATOM 773 C CA . ASP A 1 95 ? -14.969 6.839 20.341 1.00 93.88 95 ASP A CA 1
ATOM 774 C C . ASP A 1 95 ? -13.436 7.012 20.238 1.00 93.88 95 ASP A C 1
ATOM 776 O O . ASP A 1 95 ? -12.720 6.093 19.818 1.00 93.88 95 ASP A O 1
ATOM 780 N N . PRO A 1 96 ? -12.904 8.199 20.589 1.00 94.75 96 PRO A N 1
ATOM 781 C CA . PRO A 1 96 ? -11.477 8.482 20.450 1.00 94.75 96 PRO A CA 1
ATOM 782 C C . PRO A 1 96 ? -10.567 7.529 21.234 1.00 94.75 96 PRO A C 1
ATOM 784 O O . PRO A 1 96 ? -9.454 7.256 20.788 1.00 94.75 96 PRO A O 1
ATOM 787 N N . GLU A 1 97 ? -11.029 7.007 22.373 1.00 94.19 97 GLU A N 1
ATOM 788 C CA . GLU A 1 97 ? -10.255 6.074 23.197 1.00 94.19 97 GLU A CA 1
ATOM 789 C C . GLU A 1 97 ? -10.051 4.746 22.463 1.00 94.19 97 GLU A C 1
ATOM 791 O O . GLU A 1 97 ? -8.930 4.239 22.390 1.00 94.19 97 GLU A O 1
ATOM 796 N N . ILE A 1 98 ? -11.111 4.215 21.844 1.00 95.25 98 ILE A N 1
ATOM 797 C CA . ILE A 1 98 ? -11.016 2.995 21.042 1.00 95.25 98 ILE A CA 1
ATOM 798 C C . ILE A 1 98 ? -10.216 3.229 19.764 1.00 95.25 98 ILE A C 1
ATOM 800 O O . ILE A 1 98 ? -9.370 2.407 19.421 1.00 95.25 98 ILE A O 1
ATOM 804 N N . GLN A 1 99 ? -10.408 4.355 19.074 1.00 95.38 99 GLN A N 1
ATOM 805 C CA . GLN A 1 99 ? -9.619 4.647 17.872 1.00 95.38 99 GLN A CA 1
ATOM 806 C C . GLN A 1 99 ? -8.112 4.721 18.161 1.00 95.38 99 GLN A C 1
ATOM 808 O O . GLN A 1 99 ? -7.309 4.247 17.354 1.00 95.38 99 GLN A O 1
ATOM 813 N N . ALA A 1 100 ? -7.723 5.251 19.325 1.00 94.62 100 ALA A N 1
ATOM 814 C CA . ALA A 1 100 ? -6.324 5.376 19.729 1.00 94.62 100 ALA A CA 1
ATOM 815 C C . ALA A 1 100 ? -5.616 4.027 19.956 1.00 94.62 100 ALA A C 1
ATOM 817 O O . ALA A 1 100 ? -4.384 3.964 19.890 1.00 94.62 100 ALA A O 1
ATOM 818 N N . ILE A 1 101 ? -6.362 2.946 20.212 1.00 96.00 101 ILE A N 1
ATOM 819 C CA . ILE A 1 101 ? -5.781 1.615 20.435 1.00 96.00 101 ILE A CA 1
ATOM 820 C C . ILE A 1 101 ? -5.715 0.748 19.173 1.00 96.00 101 ILE A C 1
ATOM 822 O O . ILE A 1 101 ? -4.921 -0.188 19.142 1.00 96.00 101 ILE A O 1
ATOM 826 N N . ILE A 1 102 ? -6.468 1.067 18.112 1.00 95.94 102 ILE A N 1
ATOM 827 C CA . ILE A 1 102 ? -6.543 0.245 16.884 1.00 95.94 102 ILE A CA 1
ATOM 828 C C . ILE A 1 102 ? -5.162 0.009 16.273 1.00 95.94 102 ILE A C 1
ATOM 830 O O . ILE A 1 102 ? -4.821 -1.125 15.955 1.00 95.94 102 ILE A O 1
ATOM 834 N N . SER A 1 103 ? -4.330 1.049 16.176 1.00 94.69 103 SER A N 1
ATOM 835 C CA . SER A 1 103 ? -2.979 0.911 15.621 1.00 94.69 103 SER A CA 1
ATOM 836 C C . SER A 1 103 ? -2.090 -0.043 16.427 1.00 94.69 103 SER A C 1
ATOM 838 O O . SER A 1 103 ? -1.184 -0.630 15.855 1.00 94.69 103 SER A O 1
ATOM 840 N N . ARG A 1 104 ? -2.332 -0.210 17.736 1.00 95.12 104 ARG A N 1
ATOM 841 C CA . ARG A 1 104 ? -1.601 -1.163 18.591 1.00 95.12 104 ARG A CA 1
ATOM 842 C C . ARG A 1 104 ? -2.152 -2.578 18.457 1.00 95.12 104 ARG A C 1
ATOM 844 O O . ARG A 1 104 ? -1.387 -3.530 18.476 1.00 95.12 104 ARG A O 1
ATOM 851 N N . ILE A 1 105 ? -3.466 -2.715 18.286 1.00 95.88 105 ILE A N 1
ATOM 852 C CA . ILE A 1 105 ? -4.101 -4.008 18.006 1.00 95.88 105 ILE A CA 1
ATOM 853 C C . ILE A 1 105 ? -3.568 -4.581 16.685 1.00 95.88 105 ILE A C 1
ATOM 855 O O . ILE A 1 105 ? -3.220 -5.753 16.634 1.00 95.88 105 ILE A O 1
ATOM 859 N N . LEU A 1 106 ? -3.429 -3.741 15.654 1.00 96.00 106 LEU A N 1
ATOM 860 C CA . LEU A 1 106 ? -2.908 -4.123 14.333 1.00 96.00 106 LEU A CA 1
ATOM 861 C C . LEU A 1 106 ? -1.400 -4.434 14.307 1.00 96.00 106 LEU A C 1
ATOM 863 O O . LEU A 1 106 ? -0.884 -4.831 13.271 1.00 96.00 106 LEU A O 1
ATOM 867 N N . GLN A 1 107 ? -0.673 -4.244 15.414 1.00 95.00 107 GLN A N 1
ATOM 868 C CA . GLN A 1 107 ? 0.709 -4.736 15.536 1.00 95.00 107 GLN A CA 1
ATOM 869 C C . GLN A 1 107 ? 0.762 -6.234 15.849 1.00 95.00 107 GLN A C 1
ATOM 871 O O . GLN A 1 107 ? 1.819 -6.848 15.716 1.00 95.00 107 GLN A O 1
ATOM 876 N N . LEU A 1 108 ? -0.353 -6.803 16.307 1.00 95.44 108 LEU A N 1
ATOM 877 C CA . LEU A 1 108 ? -0.501 -8.233 16.528 1.00 95.44 108 LEU A CA 1
ATOM 878 C C . LEU A 1 108 ? -0.914 -8.920 15.225 1.00 95.44 108 LEU A C 1
ATOM 880 O O . LEU A 1 108 ? -1.537 -8.307 14.359 1.00 95.44 108 LEU A O 1
ATOM 884 N N . SER A 1 109 ? -0.628 -10.215 15.117 1.00 95.56 109 SER A N 1
ATOM 885 C CA . SER A 1 109 ? -1.161 -11.039 14.029 1.00 95.56 109 SER A CA 1
ATOM 886 C C . SER A 1 109 ? -2.687 -11.209 14.140 1.00 95.56 109 SER A C 1
ATOM 888 O O . SER A 1 109 ? -3.245 -11.111 15.244 1.00 95.56 109 SER A O 1
ATOM 890 N N . PRO A 1 110 ? -3.387 -11.521 13.033 1.00 95.56 110 PRO A N 1
ATOM 891 C CA . PRO A 1 110 ? -4.813 -11.839 13.057 1.00 95.56 110 PRO A CA 1
ATOM 892 C C . PRO A 1 110 ? -5.188 -12.907 14.084 1.00 95.56 110 PRO A C 1
ATOM 894 O O . PRO A 1 110 ? -6.206 -12.777 14.764 1.00 95.56 110 PRO A O 1
ATOM 897 N N . GLU A 1 111 ? -4.362 -13.933 14.257 1.00 96.56 111 GLU A N 1
ATOM 898 C CA . GLU A 1 111 ? -4.576 -15.017 15.216 1.00 96.56 111 GLU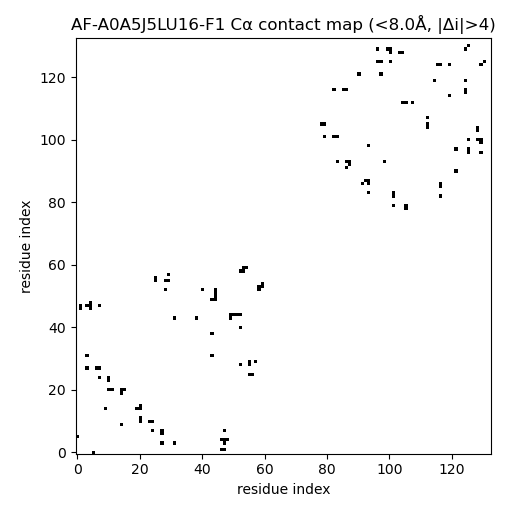 A CA 1
ATOM 899 C C . GLU A 1 111 ? -4.517 -14.536 16.672 1.00 96.56 111 GLU A C 1
ATOM 901 O O . GLU A 1 111 ? -5.202 -15.087 17.536 1.00 96.56 111 GLU A O 1
ATOM 906 N N . GLU A 1 112 ? -3.734 -13.493 16.943 1.00 96.75 112 GLU A N 1
ATOM 907 C CA . GLU A 1 112 ? -3.573 -12.906 18.269 1.00 96.75 112 GLU A CA 1
ATOM 908 C C . GLU A 1 112 ? -4.665 -11.882 18.574 1.00 96.75 112 GLU A C 1
ATOM 910 O O . GLU A 1 112 ? -5.260 -11.934 19.651 1.00 96.75 112 GLU A O 1
ATOM 915 N N . PHE A 1 113 ? -4.977 -10.965 17.648 1.00 96.06 113 PHE A N 1
ATOM 916 C CA . PHE A 1 113 ? -5.982 -9.938 17.929 1.00 96.06 113 PHE A CA 1
ATOM 917 C C . PHE A 1 113 ? -7.422 -10.430 17.780 1.00 96.06 113 PHE A C 1
ATOM 919 O O . PHE A 1 113 ? -8.297 -9.941 18.494 1.00 96.06 113 PHE A O 1
ATOM 926 N N . THR A 1 114 ? -7.710 -11.389 16.891 1.00 96.50 114 THR A N 1
ATOM 927 C CA . THR A 1 114 ? -9.087 -11.861 16.648 1.00 96.50 114 THR A CA 1
ATOM 928 C C . THR A 1 114 ? -9.790 -12.347 17.921 1.00 96.50 114 THR A C 1
ATOM 930 O O . THR A 1 114 ? -10.894 -11.868 18.198 1.00 96.50 114 THR A O 1
ATOM 933 N N . PRO A 1 115 ? -9.210 -13.247 18.744 1.00 97.19 115 PRO A N 1
ATOM 934 C CA . PRO A 1 115 ? -9.865 -13.672 19.978 1.00 97.19 115 PRO A CA 1
ATOM 935 C C . PRO A 1 115 ? -10.061 -12.511 20.958 1.00 97.19 115 PRO A C 1
ATOM 937 O O . PRO A 1 115 ? -11.121 -12.433 21.577 1.00 97.19 115 PRO A O 1
ATOM 940 N N . LEU A 1 116 ? -9.109 -11.575 21.054 1.00 96.81 116 LEU A N 1
ATOM 941 C CA . LEU A 1 116 ? -9.236 -10.390 21.909 1.00 96.81 116 LEU A CA 1
ATOM 942 C C . LEU A 1 116 ? -10.427 -9.534 21.461 1.00 96.81 116 LEU A C 1
ATOM 944 O O . LEU A 1 116 ? -11.304 -9.212 22.260 1.00 96.81 116 LEU A O 1
ATOM 948 N N . LEU A 1 117 ? -10.527 -9.252 20.160 1.00 96.94 117 LEU A N 1
ATOM 949 C CA . LEU A 1 117 ? -11.616 -8.465 19.585 1.00 96.94 117 LEU A CA 1
ATOM 950 C C . LEU A 1 117 ? -12.986 -9.136 19.670 1.00 96.94 117 LEU A C 1
ATOM 952 O O . LEU A 1 117 ? -13.987 -8.429 19.573 1.00 96.94 117 LEU A O 1
ATOM 956 N N . LEU A 1 118 ? -13.064 -10.459 19.837 1.00 96.62 118 LEU A N 1
ATOM 957 C CA . LEU A 1 118 ? -14.326 -11.197 19.977 1.00 96.62 118 LEU A CA 1
ATOM 958 C C . LEU A 1 118 ? -14.728 -11.443 21.433 1.00 96.62 118 LEU A C 1
ATOM 960 O O . LEU A 1 118 ? -15.920 -11.486 21.736 1.00 96.62 118 LEU A O 1
ATOM 964 N N . GLN A 1 119 ? -13.757 -11.609 22.328 1.00 95.94 119 GLN A N 1
ATOM 965 C CA . GLN A 1 119 ? -14.004 -12.041 23.704 1.00 95.94 119 GLN A CA 1
ATOM 966 C C . GLN A 1 119 ? -13.963 -10.876 24.690 1.00 95.94 119 GLN A C 1
ATOM 968 O O . GLN A 1 119 ? -14.797 -10.821 25.590 1.00 95.94 119 GLN A O 1
ATOM 973 N N . TYR A 1 120 ? -13.055 -9.916 24.505 1.00 97.50 120 TYR A N 1
ATOM 974 C CA . TYR A 1 120 ? -12.822 -8.874 25.503 1.00 97.50 120 TYR A CA 1
ATOM 975 C C . TYR A 1 120 ? -13.932 -7.827 25.455 1.00 97.50 120 TYR A C 1
ATOM 977 O O . TYR A 1 120 ? -14.502 -7.534 24.399 1.00 97.50 120 TYR A O 1
ATOM 985 N N . SER A 1 121 ? -14.248 -7.253 26.607 1.00 97.06 121 SER A N 1
ATOM 986 C CA . SER A 1 121 ? -15.057 -6.048 26.720 1.00 97.06 121 SER A CA 1
ATOM 987 C C . SER A 1 121 ? -14.273 -4.815 26.263 1.00 97.06 121 SER A C 1
ATOM 989 O O . SER A 1 121 ? -13.043 -4.813 26.177 1.00 97.06 121 SER A O 1
ATOM 991 N N . LYS A 1 122 ? -14.998 -3.721 26.019 1.00 95.50 122 LYS A N 1
ATOM 992 C CA . LYS A 1 122 ? -14.407 -2.427 25.664 1.00 95.50 122 LYS A CA 1
ATOM 993 C C . LYS A 1 122 ? -13.350 -1.974 26.683 1.00 95.50 122 LYS A C 1
ATOM 995 O O . LYS A 1 122 ? -12.263 -1.567 26.292 1.00 95.50 122 LYS A O 1
ATOM 1000 N N . GLN A 1 123 ? -13.648 -2.088 27.981 1.00 95.38 123 GLN A N 1
ATOM 1001 C CA . GLN A 1 123 ? -12.735 -1.659 29.043 1.00 95.38 123 GLN A CA 1
ATOM 1002 C C . GLN A 1 123 ? -11.481 -2.536 29.121 1.00 95.38 123 GLN A C 1
ATOM 1004 O O . GLN A 1 123 ? -10.398 -2.022 29.373 1.00 95.38 123 GLN A O 1
ATOM 1009 N N . GLU A 1 124 ? -11.601 -3.845 28.894 1.00 96.81 124 GLU A N 1
ATOM 1010 C CA . GLU A 1 124 ? -10.444 -4.749 28.876 1.00 96.81 124 GLU A CA 1
ATOM 1011 C C . GLU A 1 124 ? -9.503 -4.430 27.711 1.00 96.81 124 GLU A C 1
ATOM 1013 O O . GLU A 1 124 ? -8.294 -4.358 27.918 1.00 96.81 124 GLU A O 1
ATOM 1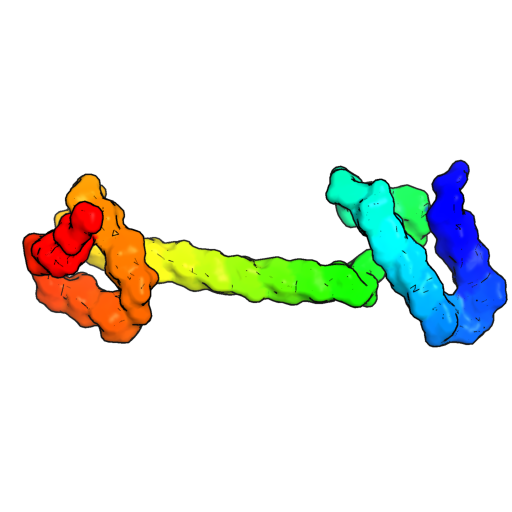018 N N . LEU A 1 125 ? -10.045 -4.148 26.518 1.00 96.19 125 LEU A N 1
ATOM 1019 C CA . LEU A 1 125 ? -9.247 -3.694 25.374 1.00 96.19 125 LEU A CA 1
ATOM 1020 C C . LEU A 1 125 ? -8.543 -2.362 25.669 1.00 96.19 125 LEU A C 1
ATOM 1022 O O . LEU A 1 125 ? -7.349 -2.227 25.408 1.00 96.19 125 LEU A O 1
ATOM 1026 N N . LEU A 1 126 ? -9.243 -1.394 26.264 1.00 95.50 126 LEU A N 1
ATOM 1027 C CA . LEU A 1 126 ? -8.641 -0.119 26.665 1.00 95.50 126 LEU A CA 1
ATOM 1028 C C . LEU A 1 126 ? -7.563 -0.299 27.739 1.00 95.50 126 LEU A C 1
ATOM 1030 O O . LEU A 1 126 ? -6.513 0.327 27.660 1.00 95.50 126 LEU A O 1
ATOM 1034 N N . ASN A 1 127 ? -7.766 -1.181 28.714 1.00 94.69 127 ASN A N 1
ATOM 1035 C CA . ASN A 1 127 ? -6.762 -1.449 29.743 1.00 94.69 127 ASN A CA 1
ATOM 1036 C C . ASN A 1 127 ? -5.511 -2.122 29.160 1.00 94.69 127 ASN A C 1
ATOM 1038 O O . ASN A 1 127 ? -4.399 -1.819 29.592 1.00 94.69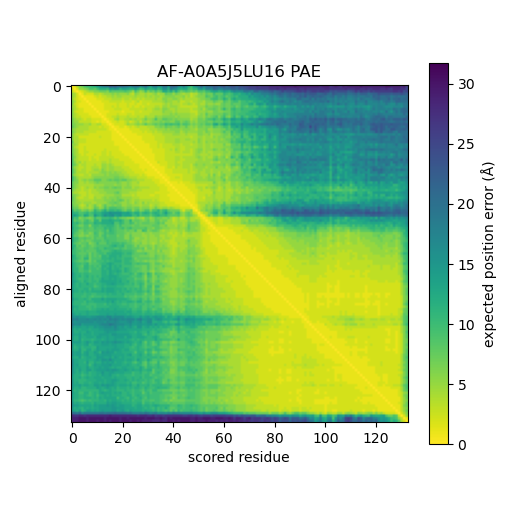 127 ASN A O 1
ATOM 1042 N N . GLN A 1 128 ? -5.690 -3.024 28.191 1.00 93.62 128 GLN A N 1
ATOM 1043 C CA . GLN A 1 128 ? -4.594 -3.758 27.564 1.00 93.62 128 GLN A CA 1
ATOM 1044 C C . GLN A 1 128 ? -3.797 -2.897 26.578 1.00 93.62 128 GLN A C 1
ATOM 1046 O O . GLN A 1 128 ? -2.572 -2.966 26.565 1.00 93.62 128 GLN A O 1
ATOM 1051 N N . PHE A 1 129 ? -4.475 -2.091 25.758 1.00 94.81 129 PHE A N 1
ATOM 1052 C CA . PHE A 1 129 ? -3.849 -1.363 24.650 1.00 94.81 129 PHE A CA 1
ATOM 1053 C C . PHE A 1 129 ? -3.774 0.157 24.861 1.00 94.81 129 PHE A C 1
ATOM 1055 O O . PHE A 1 129 ? -3.107 0.849 24.094 1.00 94.81 129 PHE A O 1
ATOM 1062 N N . GLY A 1 130 ? -4.441 0.702 25.879 1.00 85.06 130 GLY A N 1
ATOM 1063 C CA . GLY A 1 130 ? -4.486 2.141 26.160 1.00 85.06 130 GLY A CA 1
ATOM 1064 C C . GLY A 1 130 ? -3.260 2.685 26.895 1.00 85.06 130 GLY A C 1
ATOM 1065 O O . GLY A 1 130 ? -3.017 3.889 26.855 1.00 85.06 130 GLY A O 1
ATOM 1066 N N . ASN A 1 131 ? -2.452 1.824 27.521 1.00 73.69 131 ASN A N 1
ATOM 1067 C CA . ASN A 1 131 ? -1.302 2.243 28.323 1.00 73.69 131 ASN A CA 1
ATOM 1068 C C . ASN A 1 131 ? 0.026 2.027 27.590 1.00 73.69 131 ASN A C 1
ATOM 1070 O O . ASN A 1 131 ? 0.614 0.956 27.675 1.00 73.69 131 ASN A O 1
ATOM 1074 N N . CYS A 1 132 ? 0.513 3.080 26.931 1.00 54.97 132 CYS A N 1
ATOM 1075 C CA . CYS A 1 132 ? 1.942 3.389 26.813 1.00 54.97 132 CYS A CA 1
ATOM 1076 C C . CYS A 1 132 ? 2.097 4.880 26.474 1.00 54.97 132 CYS A C 1
ATOM 1078 O O . CYS A 1 132 ? 1.703 5.301 25.380 1.00 54.97 132 CYS A O 1
ATOM 1080 N N . GLN A 1 133 ? 2.628 5.637 27.446 1.00 42.97 133 GLN A N 1
ATOM 1081 C CA . GLN A 1 133 ? 3.442 6.838 27.210 1.00 42.97 133 GLN A CA 1
ATOM 1082 C C . GLN A 1 133 ? 4.653 6.488 26.345 1.00 42.97 133 GLN A C 1
ATOM 1084 O O . GLN A 1 133 ? 5.146 5.344 26.483 1.00 42.97 133 GLN A O 1
#

Radius of gyration: 26.08 Å; Cα contacts (8 Å, |Δi|>4): 73; chains: 1; bounding box: 44×30×69 Å

InterPro domains:
  IPR022573 Protein of unknown function DUF2887 [PF11103] (3-48)

Organism: NCBI:txid2529855

Solvent-accessible surface area (backbone atoms only — not comparable to full-atom values): 7791 Å² total; per-residue (Å²): 132,59,72,67,32,56,50,52,52,48,40,66,72,75,39,82,54,64,68,63,32,51,53,53,49,49,51,52,54,53,50,48,50,69,76,41,78,86,57,52,69,69,58,50,26,66,72,46,74,48,90,55,70,71,75,31,66,69,45,46,51,53,48,53,54,48,51,52,56,46,51,54,50,51,48,55,53,49,51,50,52,50,52,54,49,52,49,32,73,75,67,42,81,79,46,71,75,58,56,70,23,48,71,60,50,68,72,46,54,70,84,62,37,50,58,49,75,72,69,52,52,74,67,56,49,43,65,69,52,60,74,74,134